Protein 9IB6 (pdb70)

Foldseek 3Di:
DKWKWKDFQQPNKDKDLAQDKDFDPGAKTFPQVCALPQVKKKKKKWWQAFKFKADQAQKWKKKFKAFPVGDTFWMDIDTDDDRGDPDGGTDIDMIIGMDGRNHNTTMIGMIMHIDPRMMMIGNGMIMMMIDMDD

Sequence (134 aa):
SIVVFASIDPRSSNNPLQTSSSQNYVDIPGLKLDVSSKYSNSPCCLTALITLNIIPTPYASGNNFPGGNFAIVTDQQGEQLAYGGFTYSSSKKIPENSGRMPFTLVARYSLASNVSTIKAQWSNIRGSTVHIDSYYASISAVIQCC

Solvent-accessible surface area: 6703 Å² total; per-residue (Å²): 72,135,26,108,20,53,24,84,20,173,117,114,73,34,119,12,69,26,163,99,65,51,50,0,75,42,0,82,2,102,0,56,109,49,22,89,29,105,84,35,53,0,93,0,43,0,41,1,39,49,0,50,0,42,34,95,58,85,1,0,0,41,0,0,0,13,4,92,76,77,32,96,42,16,151,19,42,16,63,23,119,60,103,109,25,187,113,28,23,106,57,108,20,78,22,85,6,155,35,48,0,51,41,112,2,54,23,0,26,0,29,5,4,17,24,124,66,0,26,0,27,3,33,20,101,0,10,0,28,2,68,7,108,127

Radius of gyration: 15.47 Å; Cα contacts (8 Å, |Δi|>4): 395; chains: 1; bounding box: 24×27×48 Å

Structure (mmCIF, N/CA/C/O backbone):
data_9IB6
#
_entry.id   9IB6
#
_cell.length_a   83.501
_cell.length_b   83.501
_cell.length_c   105.577
_cell.angle_alpha   90.000
_cell.angle_beta   90.000
_cell.angle_gamma   120.000
#
_symmetry.space_group_name_H-M   'H 3 2'
#
loop_
_entity.id
_entity.type
_entity.pdbx_description
1 polymer 'Photorhabdus luminescens subsp. laumondii TTO1 complete genome segment 15/17'
2 non-polymer 'SODIUM ION'
3 water water
#
loop_
_atom_site.group_PDB
_atom_site.id
_atom_site.type_symbol
_atom_site.label_atom_id
_atom_site.label_alt_id
_atom_site.label_comp_id
_atom_site.label_asym_id
_atom_site.label_entity_id
_atom_site.label_seq_id
_atom_site.pdbx_PDB_ins_code
_atom_site.Cartn_x
_atom_site.Cartn_y
_atom_site.Cartn_z
_atom_site.occupancy
_atom_site.B_iso_or_equiv
_atom_site.auth_seq_id
_atom_site.auth_comp_id
_atom_site.auth_asym_id
_atom_site.auth_atom_id
_atom_site.pdbx_PDB_model_num
ATOM 1 N N . SER A 1 2 ? -2.781 -4.293 -6.071 1.000 15.309 2 SER A N 1
ATOM 2 C CA . SER A 1 2 ? -2.531 -5.716 -6.432 1.000 15.249 2 SER A CA 1
ATOM 3 C C . SER A 1 2 ? -2.681 -5.823 -7.944 1.000 14.030 2 SER A C 1
ATOM 4 O O . SER A 1 2 ? -3.181 -4.899 -8.566 1.000 14.280 2 SER A O 1
ATOM 7 N N . ILE A 1 3 ? -2.246 -6.954 -8.468 1.000 14.327 3 ILE A N 1
ATOM 8 C CA . ILE A 1 3 ? -2.293 -7.245 -9.902 1.000 14.982 3 ILE A CA 1
ATOM 9 C C . ILE A 1 3 ? -3.164 -8.469 -10.148 1.000 15.928 3 ILE A C 1
ATOM 10 O O . ILE A 1 3 ? -3.067 -9.473 -9.437 1.000 18.925 3 ILE A O 1
ATOM 15 N N . VAL A 1 4 ? -4.019 -8.364 -11.162 1.000 14.360 4 VAL A N 1
ATOM 16 C CA A VAL A 1 4 ? -4.773 -9.479 -11.705 0.500 14.693 4 VAL A CA 1
ATOM 17 C CA B VAL A 1 4 ? -4.726 -9.509 -11.700 0.500 14.846 4 VAL A CA 1
ATOM 18 C C . VAL A 1 4 ? -4.350 -9.605 -13.174 1.000 14.757 4 VAL A C 1
ATOM 19 O O . VAL A 1 4 ? -4.136 -8.582 -13.833 1.000 15.244 4 VAL A O 1
ATOM 26 N N . PHE A 1 5 ? -4.175 -10.841 -13.651 1.000 13.647 5 PHE A N 1
ATOM 27 C CA . PHE A 1 5 ? -3.589 -11.029 -14.969 1.000 12.784 5 PHE A CA 1
ATOM 28 C C . PHE A 1 5 ? -4.069 -12.323 -15.591 1.000 12.694 5 PHE A C 1
ATOM 29 O O . PHE A 1 5 ? -4.163 -13.357 -14.939 1.000 15.116 5 PHE A O 1
ATOM 37 N N . ALA A 1 6 ? -4.273 -12.277 -16.929 1.000 12.357 6 ALA A N 1
ATOM 38 C CA . ALA A 1 6 ? -4.491 -13.487 -17.719 1.000 12.797 6 ALA A CA 1
ATOM 39 C C . ALA A 1 6 ? -3.833 -13.301 -19.079 1.000 12.674 6 ALA A C 1
ATOM 40 O O . ALA A 1 6 ? -3.882 -12.209 -19.647 1.000 13.976 6 ALA A O 1
ATOM 42 N N . SER A 1 7 ? -3.253 -14.375 -19.574 1.000 12.838 7 SER A N 1
ATOM 43 C CA . SER A 1 7 ? -2.708 -14.333 -20.931 1.000 13.082 7 SER A CA 1
ATOM 44 C C . SER A 1 7 ? -3.085 -15.584 -21.682 1.000 13.189 7 SER A C 1
ATOM 45 O O . SER A 1 7 ? -3.441 -16.620 -21.117 1.000 14.713 7 SER A O 1
ATOM 48 N N . ILE A 1 8 ? -2.952 -15.475 -23.018 1.000 13.009 8 ILE A N 1
ATOM 49 C CA . ILE A 1 8 ? -3.073 -16.588 -23.934 1.000 14.362 8 ILE A CA 1
ATOM 50 C C . ILE A 1 8 ? -1.871 -16.594 -24.878 1.000 14.026 8 ILE A C 1
ATOM 51 O O . ILE A 1 8 ? -1.195 -15.598 -25.067 1.000 13.302 8 ILE A O 1
ATOM 56 N N . ASP A 1 9 ? -1.659 -17.742 -25.519 1.000 14.291 9 ASP A N 1
ATOM 57 C CA . ASP A 1 9 ? -0.587 -17.871 -26.498 1.000 14.561 9 ASP A CA 1
ATOM 58 C C . ASP A 1 9 ? -0.965 -18.957 -27.494 1.000 14.938 9 ASP A C 1
ATOM 59 O O . ASP A 1 9 ? -0.389 -20.047 -27.482 1.000 17.188 9 ASP A O 1
ATOM 64 N N . PRO A 1 10 ? -1.994 -18.708 -28.327 1.000 15.292 10 PRO A N 1
ATOM 65 C CA . PRO A 1 10 ? -2.608 -19.780 -29.108 1.000 15.264 10 PRO A CA 1
ATOM 66 C C . PRO A 1 10 ? -1.864 -20.074 -30.424 1.000 16.565 10 PRO A C 1
ATOM 67 O O . PRO A 1 10 ? -2.428 -20.062 -31.507 1.000 19.335 10 PRO A O 1
ATOM 71 N N . ARG A 1 11 ? -0.606 -20.452 -30.329 1.000 17.277 11 ARG A N 1
ATOM 72 C CA . ARG A 1 11 ? 0.205 -20.796 -31.486 1.000 18.582 11 ARG A CA 1
ATOM 73 C C . ARG A 1 11 ? -0.279 -22.062 -32.161 1.000 20.087 11 ARG A C 1
ATOM 74 O O . ARG A 1 11 ? -0.263 -22.120 -33.380 1.000 21.496 11 ARG A O 1
ATOM 82 N N . SER A 1 12 ? -0.662 -23.078 -31.397 1.000 20.713 12 SER A N 1
ATOM 83 C CA A SER A 1 12 ? -0.948 -24.375 -31.969 0.500 22.829 12 SER A CA 1
ATOM 84 C CA B SER A 1 12 ? -0.950 -24.372 -31.970 0.500 22.429 12 SER A CA 1
ATOM 85 C C . SER A 1 12 ? -2.385 -24.434 -32.473 1.000 20.746 12 SER A C 1
ATOM 86 O O 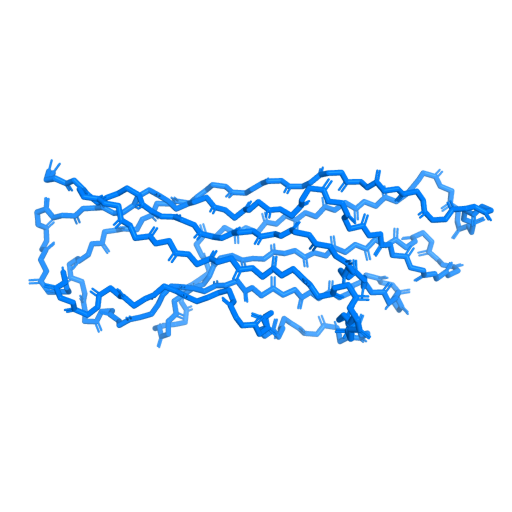. SER A 1 12 ? -2.647 -25.195 -33.388 1.000 25.759 12 SER A O 1
ATOM 91 N N . ASN A 1 13 ? -3.271 -23.594 -31.898 1.000 20.746 13 ASN A N 1
ATOM 92 C CA A ASN A 1 13 ? -4.682 -23.566 -32.246 0.500 21.001 13 ASN A CA 1
ATOM 93 C CA B ASN A 1 13 ? -4.695 -23.568 -32.187 0.500 20.485 13 ASN A CA 1
ATOM 94 C C . ASN A 1 13 ? -5.139 -22.112 -32.253 1.000 19.330 13 ASN A C 1
ATOM 95 O O . ASN A 1 13 ? -5.720 -21.588 -31.299 1.000 18.725 13 ASN A O 1
ATOM 104 N N . PRO A 1 14 ? -4.846 -21.384 -33.362 1.000 18.412 14 PRO A N 1
ATOM 105 C CA . PRO A 1 14 ? -5.157 -19.976 -33.432 1.000 16.284 14 PRO A CA 1
ATOM 106 C C . PRO A 1 14 ? -6.640 -19.657 -33.295 1.000 15.288 14 PRO A C 1
ATOM 107 O O . PRO A 1 14 ? -7.520 -20.475 -33.568 1.000 18.505 14 PRO A O 1
ATOM 111 N N . LEU A 1 15 ? -6.888 -18.419 -32.876 1.000 14.350 15 LEU A N 1
ATOM 112 C CA . LEU A 1 15 ? -8.215 -17.870 -32.719 1.000 14.079 15 LEU A CA 1
ATOM 113 C C . LEU A 1 15 ? -8.596 -16.983 -33.896 1.000 14.119 15 LEU A C 1
ATOM 114 O O . LEU A 1 15 ? -7.752 -16.291 -34.449 1.000 13.814 15 LEU A O 1
ATOM 119 N N . GLN A 1 16 ? -9.882 -16.983 -34.224 1.000 14.827 16 GLN A N 1
ATOM 120 C CA . GLN A 1 16 ? -10.378 -16.095 -35.253 1.000 14.719 16 GLN A CA 1
ATOM 121 C C . GLN A 1 16 ? -11.831 -15.780 -34.970 1.000 16.048 16 GLN A C 1
ATOM 122 O O . GLN A 1 16 ? -12.523 -16.578 -34.344 1.000 17.737 16 GLN A O 1
ATOM 128 N N . THR A 1 17 ? -12.269 -14.632 -35.503 1.000 14.458 17 THR A N 1
ATOM 129 C CA . THR A 1 17 ? -13.675 -14.276 -35.524 1.000 14.765 17 THR A CA 1
ATOM 130 C C . THR A 1 17 ? -14.005 -13.543 -36.822 1.000 13.418 17 THR A C 1
ATOM 131 O O . THR A 1 17 ? 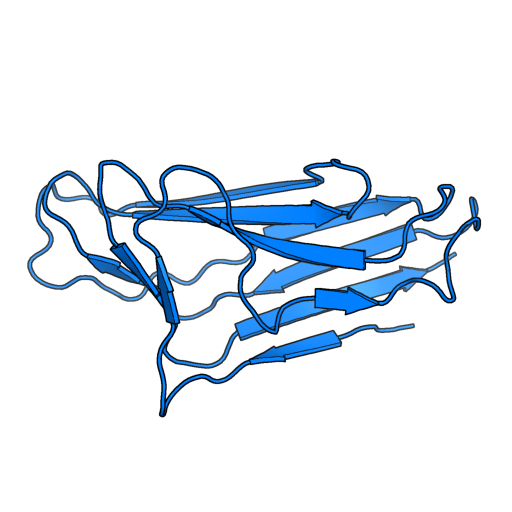-13.268 -12.679 -37.285 1.000 13.849 17 THR A O 1
ATOM 135 N N . SER A 1 18 ? -15.189 -13.865 -37.327 1.000 14.579 18 SER A N 1
ATOM 136 C CA A SER A 1 18 ? -15.858 -13.126 -38.381 0.500 15.648 18 SER A CA 1
ATOM 137 C CA B SER A 1 18 ? -15.821 -13.063 -38.361 0.500 15.440 18 SER A CA 1
ATOM 138 C C . SER A 1 18 ? -17.188 -12.581 -37.884 1.000 16.609 18 SER A C 1
ATOM 139 O O . SER A 1 18 ? -18.103 -12.321 -38.654 1.000 18.283 18 SER A O 1
ATOM 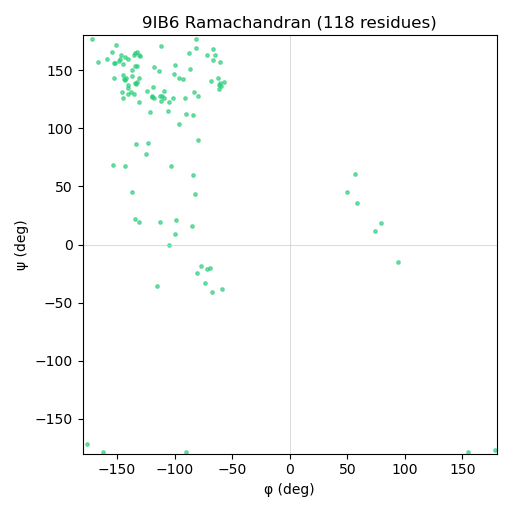144 N N . SER A 1 19 ? -17.291 -12.367 -36.563 1.000 16.298 19 SER A N 1
ATOM 145 C CA . SER A 1 19 ? -18.524 -11.916 -35.941 1.000 17.222 19 SER A CA 1
ATOM 146 C C . SER A 1 19 ? -18.664 -10.397 -36.055 1.000 15.349 19 SER A C 1
ATOM 147 O O . SER A 1 19 ? -17.780 -9.680 -35.616 1.000 15.637 19 SER A O 1
ATOM 150 N N . GLN A 1 20 ? -19.818 -9.889 -36.491 1.000 17.112 20 GLN A N 1
ATOM 151 C CA . GLN A 1 20 ? -20.072 -8.463 -36.511 1.000 17.645 20 GLN A CA 1
ATOM 152 C C . GLN A 1 20 ? -20.312 -7.913 -35.095 1.000 15.723 20 GLN A C 1
ATOM 153 O O . GLN A 1 20 ? -19.999 -6.767 -34.810 1.000 16.931 20 GLN A O 1
ATOM 159 N N . ASN A 1 21 ? -20.918 -8.728 -34.243 1.000 15.077 21 ASN A N 1
ATOM 160 C CA . ASN A 1 21 ? -21.132 -8.373 -32.835 1.000 15.178 21 ASN A CA 1
ATOM 161 C C . ASN A 1 21 ? -19.901 -8.762 -32.034 1.000 14.917 21 ASN A C 1
ATOM 162 O O . ASN A 1 21 ? -19.257 -9.771 -32.307 1.000 15.180 21 ASN A O 1
ATOM 167 N N . TYR A 1 22 ? -19.659 -8.016 -30.946 1.000 14.085 22 TYR A N 1
ATOM 168 C CA . TYR A 1 22 ? -18.582 -8.361 -30.034 1.000 14.242 22 TYR A CA 1
ATOM 169 C C . TYR A 1 22 ? -18.817 -9.740 -29.415 1.000 14.532 22 TYR A C 1
ATOM 170 O O . TYR A 1 22 ? -19.916 -10.032 -28.935 1.000 15.232 22 TYR A O 1
ATOM 179 N N . VAL A 1 23 ? -17.762 -10.571 -29.394 1.000 13.865 23 VAL A N 1
ATOM 180 C CA . VAL A 1 23 ? -17.773 -11.856 -28.720 1.000 14.808 23 VAL A CA 1
ATOM 181 C C . VAL A 1 23 ? -16.508 -11.946 -27.899 1.000 13.551 23 VAL A C 1
ATOM 182 O O . VAL A 1 23 ? -15.502 -11.284 -28.138 1.000 12.619 23 VAL A O 1
ATOM 186 N N . ASP A 1 24 ? -16.568 -12.751 -26.822 1.000 14.603 24 ASP A N 1
ATOM 187 C CA . ASP A 1 24 ? -15.443 -12.944 -25.926 1.000 14.422 24 ASP A CA 1
ATOM 188 C C . ASP A 1 24 ? -14.233 -13.527 -26.652 1.000 13.995 24 ASP A C 1
ATOM 189 O O . ASP A 1 24 ? -14.352 -14.442 -27.472 1.000 16.420 24 ASP A O 1
ATOM 194 N N . ILE A 1 25 ? -13.057 -13.011 -26.306 1.000 13.941 25 ILE A N 1
ATOM 195 C CA . ILE A 1 25 ? -11.792 -13.651 -26.650 1.000 14.195 25 ILE A CA 1
ATOM 196 C C . ILE A 1 25 ? -11.514 -14.695 -25.585 1.000 14.183 25 ILE A C 1
ATOM 197 O O . ILE A 1 25 ? -11.270 -14.350 -24.409 1.000 14.779 25 ILE A O 1
ATOM 202 N N . PRO A 1 26 ? -11.560 -16.011 -25.904 1.000 16.905 26 PRO A N 1
ATOM 203 C CA . PRO A 1 26 ? -11.408 -16.990 -24.825 1.000 18.133 26 PRO A CA 1
ATOM 204 C C . PRO A 1 26 ? -10.055 -16.863 -24.144 1.000 16.067 26 PRO A C 1
ATOM 205 O O . PRO A 1 26 ? -9.014 -16.656 -24.785 1.000 17.097 26 PRO A O 1
ATOM 209 N N . GLY A 1 27 ? -10.087 -16.940 -22.798 1.000 15.867 27 GLY A N 1
ATOM 210 C CA . GLY A 1 27 ? -8.881 -16.927 -21.997 1.000 15.290 27 GLY A CA 1
ATOM 211 C C . GLY A 1 27 ? -8.503 -15.536 -21.497 1.000 14.803 27 GLY A C 1
ATOM 212 O O . GLY A 1 27 ? -7.667 -15.421 -20.612 1.000 18.385 27 GLY A O 1
ATOM 213 N N . LEU A 1 28 ? -9.103 -14.475 -22.077 1.000 13.899 28 LEU A N 1
ATOM 214 C CA . LEU A 1 28 ? -8.757 -13.122 -21.688 1.000 14.019 28 LEU A CA 1
ATOM 215 C C . LEU A 1 28 ? -9.827 -12.536 -20.776 1.000 14.222 28 LEU A C 1
ATOM 216 O O . LEU A 1 28 ? -10.534 -11.586 -21.081 1.000 14.795 28 LEU A O 1
ATOM 221 N N . LYS A 1 29 ? -9.898 -13.138 -19.580 1.000 14.127 29 LYS A N 1
ATOM 222 C CA . LYS A 1 29 ? -10.879 -12.790 -18.558 1.000 15.998 29 LYS A CA 1
ATOM 223 C C . LYS A 1 29 ? -10.167 -12.667 -17.210 1.000 14.637 29 LYS A C 1
ATOM 224 O O . LYS A 1 29 ? -9.297 -13.485 -16.885 1.000 17.637 29 LYS A O 1
ATOM 230 N N . LEU A 1 30 ? -10.553 -11.636 -16.452 1.000 14.498 30 LEU A N 1
ATOM 231 C CA . LEU A 1 30 ? -10.073 -11.355 -15.112 1.000 14.594 30 LEU A CA 1
ATOM 232 C C . LEU A 1 30 ? -11.196 -11.595 -14.105 1.000 14.820 30 LEU A C 1
ATOM 233 O O . LEU A 1 30 ? -12.264 -11.002 -14.202 1.000 15.984 30 LEU A O 1
ATOM 238 N N . ASP A 1 31 ? -10.897 -12.394 -13.086 1.000 16.201 31 ASP A N 1
ATOM 239 C CA . ASP A 1 31 ? -11.811 -12.574 -11.963 1.000 16.422 31 ASP A CA 1
ATOM 240 C C . ASP A 1 31 ? -11.504 -11.534 -10.877 1.000 16.605 31 ASP A C 1
ATOM 241 O O . ASP A 1 31 ? -10.432 -11.567 -10.282 1.000 18.530 31 ASP A O 1
ATOM 246 N N . VAL A 1 32 ? -12.438 -10.623 -10.688 1.000 16.435 32 VAL A N 1
ATOM 247 C CA . VAL A 1 32 ? -12.277 -9.566 -9.704 1.000 17.076 32 VAL A CA 1
ATOM 248 C C . VAL A 1 32 ? -13.273 -9.723 -8.544 1.000 16.929 32 VAL A C 1
ATOM 249 O O . VAL A 1 32 ? -13.443 -8.788 -7.809 1.000 17.420 32 VAL A O 1
ATOM 253 N N . SER A 1 33 ? -13.835 -10.909 -8.362 1.000 17.971 33 SER A N 1
ATOM 254 C CA A SER A 1 33 ? -14.829 -11.142 -7.316 0.700 17.715 33 SER A CA 1
ATOM 255 C CA B SER A 1 33 ? -14.846 -11.121 -7.326 0.300 17.725 33 SER A CA 1
ATOM 256 C C . SER A 1 33 ? -14.341 -10.760 -5.926 1.000 19.028 33 SER A C 1
ATOM 257 O O . SER A 1 33 ? -15.122 -10.283 -5.090 1.000 22.433 33 SER A O 1
ATOM 262 N N . LYS A 1 34 ? -13.056 -10.950 -5.681 1.000 18.756 34 LYS A N 1
ATOM 263 C CA . LYS A 1 34 ? -12.566 -10.731 -4.325 1.000 21.585 34 LYS A CA 1
ATOM 264 C C . LYS A 1 34 ? -12.603 -9.248 -3.968 1.000 18.708 34 LYS A C 1
ATOM 265 O O . LYS A 1 34 ? -12.595 -8.899 -2.796 1.000 20.168 34 LYS A O 1
ATOM 268 N N . TYR A 1 35 ? -12.650 -8.383 -4.978 1.000 17.872 35 TYR A N 1
ATOM 269 C CA . TYR A 1 35 ? -12.595 -6.952 -4.811 1.000 18.978 35 TYR A CA 1
ATOM 270 C C . TYR A 1 35 ? -13.938 -6.263 -5.007 1.000 19.031 35 TYR A C 1
ATOM 271 O O . TYR A 1 35 ? -14.024 -5.036 -4.927 1.000 22.274 35 TYR A O 1
ATOM 280 N N . SER A 1 36 ? -14.985 -7.020 -5.308 1.000 18.480 36 SER A N 1
ATOM 281 C CA . SER A 1 36 ? -16.257 -6.402 -5.644 1.000 19.073 36 SER A CA 1
ATOM 282 C C . SER A 1 36 ? -16.932 -5.785 -4.427 1.000 17.802 36 SER A C 1
ATOM 283 O O . SER A 1 36 ? -16.550 -5.995 -3.269 1.000 18.809 36 SER A O 1
ATOM 286 N N . ASN A 1 37 ? -17.915 -4.911 -4.699 1.000 17.645 37 ASN A N 1
ATOM 287 C CA . ASN A 1 37 ? -18.685 -4.215 -3.670 1.000 16.882 37 ASN A CA 1
ATOM 288 C C . ASN A 1 37 ? -17.776 -3.384 -2.760 1.000 16.661 37 ASN A C 1
ATOM 289 O O . ASN A 1 37 ? -17.993 -3.271 -1.541 1.000 18.679 37 ASN A O 1
ATOM 294 N N . SER A 1 38 ? -16.733 -2.810 -3.360 1.000 16.330 38 SER A N 1
ATOM 295 C CA . SER A 1 38 ? -15.667 -2.077 -2.702 1.000 16.44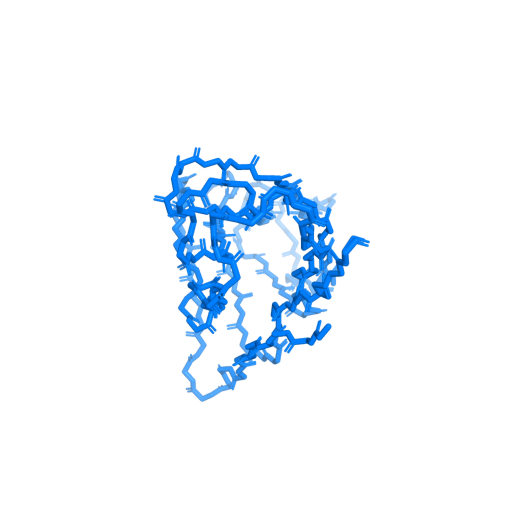9 38 SER A CA 1
ATOM 296 C C . SER A 1 38 ? -15.542 -0.691 -3.310 1.000 17.184 38 SER A C 1
ATOM 297 O O . SER A 1 38 ? -14.661 -0.494 -4.169 1.000 17.870 38 SER A O 1
ATOM 300 N N . PRO A 1 39 ? -16.428 0.278 -2.970 1.000 17.279 39 PRO A N 1
ATOM 301 C CA . PRO A 1 39 ? -16.382 1.613 -3.545 1.000 18.111 39 PRO A CA 1
ATOM 302 C C . PRO A 1 39 ? -15.068 2.371 -3.446 1.000 20.398 39 PRO A C 1
ATOM 303 O O . PRO A 1 39 ? -14.856 3.265 -4.251 1.000 22.832 39 PRO A O 1
ATOM 307 N N A CYS A 1 40 ? -14.186 2.039 -2.485 0.700 18.866 40 CYS A N 1
ATOM 308 N N B CYS A 1 40 ? -14.191 1.954 -2.533 0.300 20.068 40 CYS A N 1
ATOM 309 C CA A CYS A 1 40 ? -12.900 2.724 -2.375 0.700 20.521 40 CYS A CA 1
ATOM 310 C CA B CYS A 1 40 ? -12.926 2.633 -2.341 0.300 20.051 40 CYS A CA 1
ATOM 311 C C A CYS A 1 40 ? -11.850 2.122 -3.315 0.700 17.529 40 CYS A C 1
ATOM 312 C C B CYS A 1 40 ? -11.845 2.090 -3.277 0.300 17.906 40 CYS A C 1
ATOM 313 O O A CYS A 1 40 ? -10.744 2.654 -3.389 0.700 20.727 40 CYS A O 1
ATOM 314 O O B CYS A 1 40 ? -10.729 2.607 -3.289 0.300 19.877 40 CYS A O 1
ATOM 319 N N . LEU A 1 41 ? -12.173 1.065 -4.069 1.000 15.806 41 LEU A N 1
ATOM 320 C CA . LEU A 1 41 ? -11.195 0.433 -4.964 1.000 14.681 41 LEU A CA 1
ATOM 321 C C . LEU A 1 41 ? -11.530 0.727 -6.431 1.000 14.128 41 LEU A C 1
ATOM 322 O O . LEU A 1 41 ? -12.681 0.792 -6.824 1.000 14.461 41 LEU A O 1
ATOM 327 N N . THR A 1 42 ? -10.470 0.805 -7.225 1.000 14.593 42 THR A N 1
ATOM 328 C CA . THR A 1 42 ? -10.560 1.033 -8.663 1.000 14.175 42 THR A CA 1
ATOM 329 C C . THR A 1 42 ? -9.570 0.090 -9.342 1.000 14.355 42 THR A C 1
ATOM 330 O O . THR A 1 42 ? -8.472 -0.135 -8.855 1.000 15.099 42 THR A O 1
ATOM 334 N N . ALA A 1 43 ? -9.972 -0.393 -10.527 1.000 13.650 43 ALA A N 1
ATOM 335 C CA . ALA A 1 43 ? -9.109 -1.168 -11.398 1.000 14.584 43 ALA A CA 1
ATOM 336 C C . ALA A 1 43 ? -8.717 -0.364 -12.643 1.000 13.335 43 ALA A C 1
ATOM 337 O O . ALA A 1 43 ? -9.560 0.292 -13.257 1.000 16.077 43 ALA A O 1
ATOM 339 N N . LEU A 1 44 ? -7.418 -0.382 -12.944 1.000 12.548 44 LEU A N 1
ATOM 340 C CA . LEU A 1 44 ? -6.911 0.168 -14.199 1.000 11.924 44 LEU A CA 1
ATOM 341 C C . LEU A 1 44 ? -6.541 -1.029 -15.087 1.000 11.658 44 LEU A C 1
ATOM 342 O O . LEU A 1 44 ? -5.677 -1.821 -14.705 1.000 12.715 44 LEU A O 1
ATOM 347 N N . ILE A 1 45 ? -7.263 -1.185 -16.209 1.000 11.353 45 ILE A N 1
ATOM 348 C CA . ILE A 1 45 ? -7.252 -2.414 -16.979 1.000 11.514 45 ILE A CA 1
ATOM 349 C C . ILE A 1 45 ? -6.596 -2.192 -18.356 1.000 11.706 45 ILE A C 1
ATOM 350 O O . ILE A 1 45 ? -6.940 -1.229 -19.005 1.000 12.593 45 ILE A O 1
ATOM 355 N N . THR A 1 46 ? -5.623 -3.027 -18.685 1.000 11.337 46 THR A N 1
ATOM 356 C CA . THR A 1 46 ? -4.968 -2.950 -19.986 1.000 11.069 46 THR A CA 1
ATOM 357 C C . THR A 1 46 ? -5.170 -4.251 -20.729 1.000 11.060 46 THR A C 1
ATOM 358 O O . THR A 1 46 ? -4.892 -5.343 -20.261 1.000 11.731 46 THR A O 1
ATOM 362 N N . LEU A 1 47 ? -5.688 -4.120 -21.982 1.000 10.274 47 LEU A N 1
ATOM 363 C CA . LEU A 1 47 ? -5.798 -5.227 -22.902 1.000 9.894 47 LEU A CA 1
ATOM 364 C C . LEU A 1 47 ? -4.689 -5.041 -23.939 1.000 9.751 47 LEU A C 1
ATOM 365 O O . LEU A 1 47 ? -4.603 -3.980 -24.572 1.000 11.482 47 LEU A O 1
ATOM 370 N N . ASN A 1 48 ? -3.818 -6.048 -24.076 1.000 9.602 48 ASN A N 1
ATOM 371 C CA . ASN A 1 48 ? -2.665 -5.974 -24.955 1.000 9.829 48 ASN A CA 1
ATOM 372 C C . ASN A 1 48 ? -2.767 -7.111 -25.958 1.000 10.062 48 ASN A C 1
ATOM 373 O O . ASN A 1 48 ? -2.664 -8.273 -25.616 1.000 10.722 48 ASN A O 1
ATOM 378 N N . ILE A 1 49 ? -2.961 -6.741 -27.255 1.000 10.696 49 ILE A N 1
ATOM 379 C CA A ILE A 1 49 ? -3.026 -7.683 -28.370 0.600 10.723 49 ILE A CA 1
ATOM 380 C CA B ILE A 1 49 ? -2.992 -7.701 -28.345 0.400 10.809 49 ILE A CA 1
ATOM 381 C C . ILE A 1 49 ? -1.901 -7.254 -29.294 1.000 9.983 49 ILE A C 1
ATOM 382 O O . ILE A 1 49 ? -2.129 -6.485 -30.230 1.000 9.954 49 ILE A O 1
ATOM 391 N N . PRO A 1 50 ? -0.674 -7.705 -29.058 1.000 10.212 50 PRO A N 1
ATOM 392 C CA . PRO A 1 50 ? 0.457 -7.085 -29.747 1.000 10.421 50 PRO A CA 1
ATOM 393 C C . PRO A 1 50 ? 0.634 -7.500 -31.206 1.000 9.867 50 PRO A C 1
ATOM 394 O O . PRO A 1 50 ? 1.388 -6.817 -31.897 1.000 11.310 50 PRO A O 1
ATOM 398 N N . THR A 1 51 ? 0.044 -8.625 -31.638 1.000 9.841 51 THR A N 1
ATOM 399 C CA . THR A 1 51 ? 0.340 -9.141 -32.969 1.000 10.345 51 THR A CA 1
ATOM 400 C C . THR A 1 51 ? -0.911 -9.638 -33.726 1.000 10.300 51 THR A C 1
ATOM 401 O O . THR A 1 51 ? -0.882 -10.726 -34.331 1.000 10.973 51 THR A O 1
ATOM 405 N N . PRO A 1 52 ? -2.030 -8.905 -33.728 1.000 9.996 52 PRO A N 1
ATOM 406 C CA . PRO A 1 52 ? -3.209 -9.373 -34.456 1.000 10.467 52 PRO A CA 1
ATOM 407 C C . PRO A 1 52 ? -3.073 -9.027 -35.945 1.000 10.569 52 PRO A C 1
ATOM 408 O O . PRO A 1 52 ? -2.274 -8.185 -36.335 1.000 10.821 52 PRO A O 1
ATOM 412 N N . TYR A 1 53 ? -3.974 -9.591 -36.738 1.000 10.368 53 TYR A N 1
ATOM 413 C CA . TYR A 1 53 ? -4.166 -9.165 -38.117 1.000 10.363 53 TYR A CA 1
ATOM 414 C C . TYR A 1 53 ? -5.607 -9.422 -38.488 1.000 10.336 53 TYR A C 1
ATOM 415 O O . TYR A 1 53 ? -6.339 -10.156 -37.814 1.000 10.700 53 TYR A O 1
ATOM 424 N N . ALA A 1 54 ? -6.013 -8.923 -39.675 1.000 10.983 54 ALA A N 1
ATOM 425 C CA . ALA A 1 54 ? -7.332 -9.218 -40.168 1.000 10.789 54 ALA A CA 1
ATOM 426 C C . ALA A 1 54 ? -7.271 -9.460 -41.672 1.000 11.894 54 ALA A C 1
ATOM 427 O O . ALA A 1 54 ? -6.630 -8.705 -42.373 1.000 13.521 54 ALA A O 1
ATOM 429 N N . SER A 1 55 ? -7.972 -10.462 -42.111 1.000 12.460 55 SER A N 1
ATOM 430 C CA . SER A 1 55 ? -8.099 -10.781 -43.529 1.000 12.981 55 SER A CA 1
ATOM 431 C C . SER A 1 55 ? -9.420 -10.238 -44.042 1.000 12.158 55 SER A C 1
ATOM 432 O O . SER A 1 55 ? -10.391 -10.118 -43.325 1.000 13.052 55 SER A O 1
ATOM 435 N N . GLY A 1 56 ? -9.450 -9.972 -45.342 1.000 13.461 56 GLY A N 1
ATOM 436 C CA . GLY A 1 56 ? -10.700 -9.551 -45.962 1.000 14.883 56 GLY A CA 1
ATOM 437 C C . GLY A 1 56 ? -10.444 -8.724 -47.216 1.000 14.681 56 GLY A C 1
ATOM 438 O O . GLY A 1 56 ? -9.314 -8.414 -47.562 1.000 16.305 56 GLY A O 1
ATOM 439 N N . ASN A 1 57 ? -11.516 -8.262 -47.829 1.000 14.882 57 ASN A N 1
ATOM 440 C CA . ASN A 1 57 ? -11.407 -7.613 -49.135 1.000 15.064 57 ASN A CA 1
ATOM 441 C C . ASN A 1 57 ? -12.148 -6.281 -49.179 1.000 13.495 57 ASN A C 1
ATOM 442 O O . ASN A 1 57 ? -12.362 -5.730 -50.266 1.000 13.957 57 ASN A O 1
ATOM 447 N N . ASN A 1 58 ? -12.440 -5.690 -48.024 1.000 13.743 58 ASN A N 1
ATOM 448 C CA . ASN A 1 58 ? -13.076 -4.388 -48.042 1.000 14.762 58 ASN A CA 1
ATOM 449 C C . ASN A 1 58 ? -12.535 -3.519 -46.898 1.000 13.311 58 ASN A C 1
ATOM 450 O O . ASN A 1 58 ? -13.255 -3.184 -45.946 1.000 13.730 58 ASN A O 1
ATOM 455 N N . PHE A 1 59 ? -11.246 -3.161 -47.018 1.000 12.348 59 PHE A N 1
ATOM 456 C CA . PHE A 1 59 ? -10.585 -2.360 -45.984 1.000 11.226 59 PHE A CA 1
ATOM 457 C C . PHE A 1 59 ? -10.687 -3.049 -44.613 1.000 11.592 59 PHE A C 1
ATOM 458 O O . PHE A 1 59 ? -11.339 -2.561 -43.691 1.000 12.169 59 PHE A O 1
ATOM 466 N N . PRO A 1 60 ? -10.130 -4.250 -44.512 1.000 11.017 60 PRO A N 1
ATOM 467 C CA . PRO A 1 60 ? -10.321 -5.059 -43.316 1.000 11.102 60 PRO A CA 1
ATOM 468 C C . PRO A 1 60 ? -9.694 -4.423 -42.070 1.000 11.058 60 PRO A C 1
ATOM 469 O O . PRO A 1 60 ? -8.844 -3.547 -42.118 1.000 11.210 60 PRO A O 1
ATOM 473 N N . GLY A 1 61 ? -10.142 -4.926 -40.917 1.000 10.951 61 GLY A N 1
ATOM 474 C CA . GLY A 1 61 ? -9.601 -4.526 -39.625 1.000 10.632 61 GLY A CA 1
ATOM 475 C C . GLY A 1 61 ? -10.276 -5.360 -38.558 1.000 10.495 61 GLY A C 1
ATOM 476 O O . GLY A 1 61 ? -10.993 -6.316 -38.809 1.000 11.495 61 GLY A O 1
ATOM 477 N N . GLY A 1 62 ? -9.997 -4.966 -37.303 1.000 11.030 62 GLY A N 1
ATOM 478 C CA . GLY A 1 62 ? -10.572 -5.622 -36.136 1.000 11.472 62 GLY A CA 1
ATOM 479 C C . GLY A 1 62 ? -10.841 -4.603 -35.044 1.000 11.173 62 GLY A C 1
ATOM 480 O O . GLY A 1 62 ? -10.076 -3.650 -34.910 1.000 11.397 62 GLY A O 1
ATOM 481 N N . ASN A 1 63 ? -11.935 -4.860 -34.300 1.000 11.688 63 ASN A N 1
ATOM 482 C CA . ASN A 1 63 ? -12.263 -4.063 -33.129 1.000 11.814 63 ASN A CA 1
ATOM 483 C C . ASN A 1 63 ? -12.145 -4.909 -31.876 1.000 11.771 63 ASN A C 1
ATOM 484 O O . ASN A 1 63 ? -12.381 -6.092 -31.871 1.000 12.061 63 ASN A O 1
ATOM 489 N N . PHE A 1 64 ? -11.783 -4.213 -30.795 1.000 11.748 64 PHE A N 1
ATOM 490 C CA . PHE A 1 64 ? -11.638 -4.824 -29.473 1.000 11.706 64 PHE A CA 1
ATOM 491 C C . PHE A 1 64 ? -12.313 -3.961 -28.419 1.000 11.894 64 PHE A C 1
ATOM 492 O O . PHE A 1 64 ? -12.369 -2.744 -28.533 1.000 12.393 64 PHE A O 1
ATOM 500 N N . ALA A 1 65 ? -12.740 -4.626 -27.314 1.000 11.775 65 ALA A N 1
ATOM 501 C CA . ALA A 1 65 ? -13.386 -3.935 -26.216 1.000 11.814 65 ALA A CA 1
ATOM 502 C C . ALA A 1 65 ? -12.986 -4.608 -24.900 1.000 11.789 65 ALA A C 1
ATOM 503 O O . ALA A 1 65 ? -12.671 -5.794 -24.853 1.000 12.666 65 ALA A O 1
ATOM 505 N N . ILE A 1 66 ? -13.062 -3.801 -23.832 1.000 12.233 66 ILE A N 1
ATOM 506 C CA . ILE A 1 66 ? -13.005 -4.259 -22.449 1.000 12.905 66 ILE A CA 1
ATOM 507 C C . ILE A 1 66 ? -14.404 -4.088 -21.883 1.000 12.443 66 ILE A C 1
ATOM 508 O O . ILE A 1 66 ? -14.933 -2.976 -21.933 1.000 13.758 66 ILE A O 1
ATOM 513 N N . VAL A 1 67 ? -14.966 -5.178 -21.328 1.000 13.109 67 VAL A N 1
ATOM 514 C CA . VAL A 1 67 ? -16.336 -5.157 -20.813 1.000 13.558 67 VAL A CA 1
ATOM 515 C C . VAL A 1 67 ? -16.362 -5.836 -19.438 1.000 14.085 67 VAL A C 1
ATOM 516 O O . VAL A 1 67 ? -15.449 -6.581 -19.078 1.000 14.962 67 VAL A O 1
ATOM 520 N N . THR A 1 68 ? -17.471 -5.613 -18.726 1.000 15.547 68 THR A N 1
ATOM 521 C CA . THR A 1 68 ? -17.778 -6.393 -17.526 1.000 16.904 68 THR A CA 1
ATOM 522 C C . THR A 1 68 ? -18.996 -7.260 -17.802 1.000 18.390 68 THR A C 1
ATOM 523 O O . THR A 1 68 ? -19.771 -7.008 -18.691 1.000 20.371 68 THR A O 1
ATOM 527 N N . ASP A 1 69 ? -19.246 -8.151 -16.839 1.000 20.255 69 ASP A N 1
ATOM 528 C CA . ASP A 1 69 ? -20.419 -9.020 -16.896 1.000 22.617 69 ASP A CA 1
ATOM 529 C C . ASP A 1 69 ? -21.644 -8.298 -16.309 1.000 26.779 69 ASP A C 1
ATOM 530 O O . ASP A 1 69 ? -22.650 -8.924 -16.010 1.000 29.031 69 ASP A O 1
ATOM 535 N N . GLN A 1 70 ? -21.555 -6.967 -16.172 1.000 27.920 70 GLN A N 1
ATOM 536 C CA A GLN A 1 70 ? -22.715 -6.136 -15.894 0.600 30.297 70 GLN A CA 1
ATOM 537 C CA B GLN A 1 70 ? -22.693 -6.116 -15.879 0.400 29.200 70 GLN A CA 1
ATOM 538 C C . GLN A 1 70 ? -23.143 -5.299 -17.092 1.000 29.925 70 GLN A C 1
ATOM 539 O O . GLN A 1 70 ? -23.922 -4.377 -16.923 1.000 33.592 70 GLN A O 1
ATOM 550 N N . GLY A 1 71 ? -22.610 -5.604 -18.276 1.000 30.135 71 GLY A N 1
ATOM 551 C CA . GLY A 1 71 ? -22.994 -4.957 -19.530 1.000 29.813 71 GLY A CA 1
ATOM 552 C C . GLY A 1 71 ? -22.357 -3.589 -19.753 1.000 24.821 71 GLY A C 1
ATOM 553 O O . GLY A 1 71 ? -22.883 -2.787 -20.510 1.000 30.159 71 GLY A O 1
ATOM 554 N N . GLU A 1 72 ? -21.283 -3.294 -19.040 1.000 24.151 72 GLU A N 1
ATOM 555 C CA . GLU A 1 72 ? -20.597 -2.023 -19.181 1.000 22.277 72 GLU A CA 1
ATOM 556 C C . GLU A 1 72 ? -19.512 -2.205 -20.242 1.000 19.088 72 GLU A C 1
ATOM 557 O O . GLU A 1 72 ? -18.706 -3.109 -20.138 1.000 20.349 72 GLU A O 1
ATOM 559 N N . GLN A 1 73 ? -19.498 -1.364 -21.279 1.000 19.403 73 GLN A N 1
ATOM 560 C CA . GLN A 1 73 ? -18.387 -1.346 -22.235 1.000 17.950 73 GLN A CA 1
ATOM 561 C C . GLN A 1 73 ? -17.462 -0.248 -21.769 1.000 16.817 73 GLN A C 1
ATOM 562 O O . GLN A 1 73 ? -17.810 0.917 -21.861 1.000 23.490 73 GLN A O 1
ATOM 568 N N . LEU A 1 74 ? -16.348 -0.648 -21.151 1.000 14.511 74 LEU A N 1
ATOM 569 C CA . LEU A 1 74 ? -15.476 0.318 -20.496 1.000 14.126 74 LEU A CA 1
ATOM 570 C C . LEU A 1 74 ? -14.553 1.033 -21.472 1.000 14.180 74 LEU A C 1
ATOM 571 O O . LEU A 1 74 ? -14.068 2.132 -21.182 1.000 15.592 74 LEU A O 1
ATOM 576 N N . ALA A 1 75 ? -14.258 0.404 -22.627 1.000 12.762 75 ALA A N 1
ATOM 577 C CA . ALA A 1 75 ? -13.335 0.955 -23.602 1.000 11.973 75 ALA A CA 1
ATOM 578 C C . ALA A 1 75 ? -13.509 0.154 -24.888 1.000 11.027 75 ALA A C 1
ATOM 579 O O . ALA A 1 75 ? -13.857 -1.010 -24.839 1.000 11.719 75 ALA A O 1
ATOM 581 N N . TYR A 1 76 ? -13.135 0.756 -26.038 1.000 11.761 76 TYR A N 1
ATOM 582 C CA . TYR A 1 76 ? -13.169 0.039 -27.318 1.000 11.033 76 TYR A CA 1
ATOM 583 C C . TYR A 1 76 ? -12.216 0.773 -28.254 1.000 11.033 76 TYR A C 1
ATOM 584 O O . TYR A 1 76 ? -11.944 1.943 -28.106 1.000 11.226 76 TYR A O 1
ATOM 593 N N . GLY A 1 77 ? -11.797 0.039 -29.277 1.000 11.106 77 GLY A N 1
ATOM 594 C CA . GLY A 1 77 ? -11.014 0.634 -30.333 1.000 11.177 77 GLY A CA 1
ATOM 595 C C . GLY A 1 77 ? -10.649 -0.438 -31.334 1.000 10.701 77 GLY A C 1
ATOM 596 O O . GLY A 1 77 ? -11.050 -1.589 -31.205 1.000 12.132 77 GLY A O 1
ATOM 597 N N . GLY A 1 78 ? -9.852 -0.057 -32.345 1.000 10.488 78 GLY A N 1
ATOM 598 C CA . GLY A 1 78 ? -9.477 -1.066 -33.323 1.000 10.840 78 GLY A CA 1
ATOM 599 C C . GLY A 1 78 ? -8.413 -0.573 -34.295 1.000 9.925 78 GLY A C 1
ATOM 600 O O . GLY A 1 78 ? -7.997 0.552 -34.272 1.000 10.962 78 GLY A O 1
ATOM 601 N N . PHE A 1 79 ? -8.014 -1.507 -35.163 1.000 9.937 79 PHE A N 1
ATOM 602 C CA . PHE A 1 79 ? -7.114 -1.186 -36.268 1.000 9.589 79 PHE A CA 1
ATOM 603 C C . PHE A 1 79 ? -7.802 -1.451 -37.609 1.000 9.791 79 PHE A C 1
ATOM 604 O O . PHE A 1 79 ? -8.678 -2.286 -37.707 1.000 10.872 79 PHE A O 1
ATOM 612 N N . THR A 1 80 ? -7.366 -0.713 -38.637 1.000 10.171 80 THR A N 1
ATOM 613 C CA . THR A 1 80 ? -7.760 -1.021 -40.011 1.000 10.001 80 THR A CA 1
ATOM 614 C C . THR A 1 80 ? -6.554 -0.802 -40.900 1.000 10.063 80 THR A C 1
ATOM 615 O O . THR A 1 80 ? -5.661 -0.028 -40.610 1.000 10.837 80 THR A O 1
ATOM 619 N N . TYR A 1 81 ? -6.607 -1.438 -42.094 1.000 10.012 81 TYR A N 1
ATOM 620 C CA . TYR A 1 81 ? -5.585 -1.264 -43.101 1.000 10.032 81 TYR A CA 1
ATOM 621 C C . TYR A 1 81 ? -5.907 -0.060 -43.981 1.000 10.222 81 TYR A C 1
ATOM 622 O O . TYR A 1 81 ? -7.006 0.455 -44.013 1.000 12.386 81 TYR A O 1
ATOM 631 N N . SER A 1 82 ? -4.869 0.357 -44.715 1.000 10.826 82 SER A N 1
ATOM 632 C CA . SER A 1 82 ? -4.907 1.570 -45.537 1.000 11.071 82 SER A CA 1
ATOM 633 C C . SER A 1 82 ? -5.158 1.264 -47.011 1.000 11.702 82 SER A C 1
ATOM 634 O O . SER A 1 82 ? -5.060 2.172 -47.836 1.000 13.604 82 SER A O 1
ATOM 637 N N . SER A 1 83 ? -5.482 0.021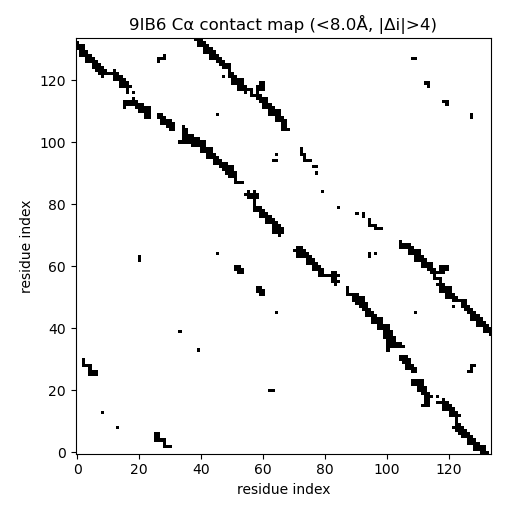 -47.352 1.000 12.324 83 SER A N 1
ATOM 638 C CA A SER A 1 83 ? -5.771 -0.432 -48.703 0.500 12.582 83 SER A CA 1
ATOM 639 C CA B SER A 1 83 ? -5.930 -0.241 -48.703 0.500 11.500 83 SER A CA 1
ATOM 640 C C . SER A 1 83 ? -7.080 -1.225 -48.643 1.000 12.173 83 SER A C 1
ATOM 641 O O . SER A 1 83 ? -7.348 -1.862 -47.605 1.000 12.378 83 SER A O 1
ATOM 646 N N . LYS A 1 84 ? -7.781 -1.353 -49.768 1.000 12.075 84 LYS A N 1
ATOM 647 C CA A LYS A 1 84 ? -9.007 -2.129 -49.779 0.700 11.915 84 LYS A CA 1
ATOM 648 C CA B LYS A 1 84 ? -9.013 -2.132 -49.793 0.300 12.279 84 LYS A CA 1
ATOM 649 C C . LYS A 1 84 ? -8.726 -3.620 -49.592 1.000 11.563 84 LYS A C 1
ATOM 650 O O . LYS A 1 84 ? -9.460 -4.311 -48.871 1.000 11.758 84 LYS A O 1
ATOM 661 N N . ILE A 1 85 ? -7.697 -4.130 -50.278 1.000 11.460 85 ILE A N 1
ATOM 662 C CA . ILE A 1 85 ? -7.328 -5.524 -50.207 1.000 11.539 85 ILE A CA 1
ATOM 663 C C . ILE A 1 85 ? -5.825 -5.579 -50.019 1.000 12.315 85 ILE A C 1
ATOM 664 O O . ILE A 1 85 ? -5.042 -5.682 -50.967 1.000 12.675 85 ILE A O 1
ATOM 669 N N . PRO A 1 86 ? -5.332 -5.507 -48.752 1.000 12.190 86 PRO A N 1
ATOM 670 C CA . PRO A 1 86 ? -3.887 -5.566 -48.521 1.000 12.564 86 PRO A CA 1
ATOM 671 C C . PRO A 1 86 ? -3.289 -6.860 -49.045 1.000 12.043 86 PRO A C 1
ATOM 672 O O . PRO A 1 86 ? -3.855 -7.921 -48.894 1.000 13.546 86 PRO A O 1
ATOM 676 N N . GLU A 1 87 ? -2.140 -6.770 -49.713 1.000 11.591 87 GLU A N 1
ATOM 677 C CA . GLU A 1 87 ? -1.559 -7.979 -50.263 1.000 11.964 87 GLU A CA 1
ATOM 678 C C . GLU A 1 87 ? -0.986 -8.905 -49.197 1.000 12.047 87 GLU A C 1
ATOM 679 O O . GLU A 1 87 ? -0.916 -10.101 -49.379 1.000 14.520 87 GLU A O 1
ATOM 685 N N . ASN A 1 88 ? -0.690 -8.339 -48.019 1.000 12.354 88 ASN A N 1
ATOM 686 C CA . ASN A 1 88 ? -0.331 -9.040 -46.812 1.000 12.762 88 ASN A CA 1
ATOM 687 C C . ASN A 1 88 ? -1.109 -8.392 -45.671 1.000 12.873 88 ASN A C 1
ATOM 688 O O . ASN A 1 88 ? -1.154 -7.165 -45.591 1.000 13.294 88 ASN A O 1
ATOM 693 N N . SER A 1 89 ? -1.798 -9.209 -44.852 1.000 13.328 89 SER A N 1
ATOM 694 C CA . SER A 1 89 ? -2.467 -8.660 -43.685 1.000 13.645 89 SER A CA 1
ATOM 695 C C . SER A 1 89 ? -1.444 -8.460 -42.584 1.000 12.008 89 SER A C 1
ATOM 696 O O . SER A 1 89 ? -1.200 -9.360 -41.763 1.000 14.346 89 SER A O 1
ATOM 699 N N . GLY A 1 90 ? -0.846 -7.299 -42.549 1.000 11.569 90 GLY A N 1
ATOM 700 C CA . GLY A 1 90 ? 0.253 -7.080 -41.629 1.000 11.697 90 GLY A CA 1
ATOM 701 C C .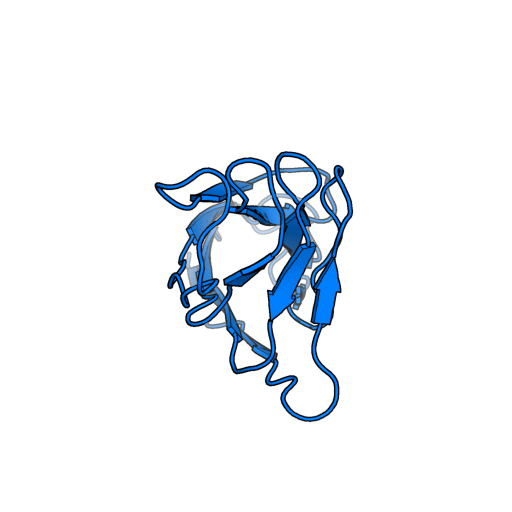 GLY A 1 90 ? -0.168 -7.104 -40.145 1.000 11.015 90 GLY A C 1
ATOM 702 O O . GLY A 1 90 ? -1.330 -6.903 -39.819 1.000 11.132 90 GLY A O 1
ATOM 703 N N . ARG A 1 91 ? 0.811 -7.351 -39.296 1.000 10.259 91 ARG A N 1
ATOM 704 C CA . ARG A 1 91 ? 0.549 -7.399 -37.860 1.000 10.548 91 ARG A CA 1
ATOM 705 C C . ARG A 1 91 ? 0.485 -5.974 -37.332 1.000 9.957 91 ARG A C 1
ATOM 706 O O . ARG A 1 91 ? 1.386 -5.175 -37.524 1.000 10.872 91 ARG A O 1
ATOM 714 N N . MET A 1 92 ? -0.619 -5.668 -36.608 1.000 10.380 92 MET A N 1
ATOM 715 C CA . MET A 1 92 ? -1.015 -4.325 -36.216 1.000 10.074 92 MET A CA 1
ATOM 716 C C . MET A 1 92 ? -1.157 -4.245 -34.684 1.000 10.659 92 MET A C 1
ATOM 717 O O . MET A 1 92 ? -2.233 -4.466 -34.152 1.000 11.582 92 MET A O 1
ATOM 722 N N . PRO A 1 93 ? -0.070 -3.954 -33.956 1.000 10.718 93 PRO A N 1
ATOM 723 C CA . PRO A 1 93 ? -0.124 -4.028 -32.476 1.000 10.296 93 PRO A CA 1
ATOM 724 C C . PRO A 1 93 ? -1.212 -3.127 -31.928 1.000 10.503 93 PRO A C 1
ATOM 725 O O . PRO A 1 93 ? -1.330 -1.948 -32.323 1.000 11.641 93 PRO A O 1
ATOM 729 N N . PHE A 1 94 ? -1.908 -3.640 -30.907 1.000 10.290 94 PHE A N 1
ATOM 730 C CA . PHE A 1 94 ? -3.079 -2.974 -30.363 1.000 10.506 94 PHE A CA 1
ATOM 731 C C . PHE A 1 94 ? -3.061 -3.049 -28.832 1.000 9.625 94 PHE A C 1
ATOM 732 O O . PHE A 1 94 ? -2.931 -4.164 -28.275 1.000 10.985 94 PHE A O 1
ATOM 740 N N . THR A 1 95 ? -3.278 -1.912 -28.189 1.000 9.684 95 THR A N 1
ATOM 741 C CA . THR A 1 95 ? -3.426 -1.878 -26.712 1.000 9.849 95 THR A CA 1
ATOM 742 C C . THR A 1 95 ? -4.587 -0.947 -26.394 1.000 10.076 95 THR A C 1
ATOM 743 O O . THR A 1 95 ? -4.850 0.020 -27.102 1.000 9.953 95 THR A O 1
ATOM 747 N N . LEU A 1 96 ? -5.280 -1.228 -25.273 1.000 10.268 96 LEU A N 1
ATOM 748 C CA . LEU A 1 96 ? -6.490 -0.520 -24.893 1.000 9.914 96 LEU A CA 1
ATOM 749 C C . LEU A 1 96 ? -6.502 -0.438 -23.347 1.000 10.266 96 LEU A C 1
ATOM 750 O O . LEU A 1 96 ? -6.247 -1.444 -22.688 1.000 10.962 96 LEU A O 1
ATOM 755 N N . VAL A 1 97 ? -6.750 0.752 -22.811 1.000 10.429 97 VAL A N 1
ATOM 756 C CA . VAL A 1 97 ? -6.700 0.963 -21.350 1.000 10.614 97 VAL A CA 1
ATOM 757 C C . VAL A 1 97 ? -8.030 1.530 -20.888 1.000 11.853 97 VAL A C 1
ATOM 758 O O . VAL A 1 97 ? -8.516 2.527 -21.428 1.000 14.653 97 VAL A O 1
ATOM 762 N N . ALA A 1 98 ? -8.586 0.943 -19.810 1.000 11.635 98 ALA A N 1
ATOM 763 C CA . ALA A 1 98 ? -9.888 1.295 -19.225 1.000 12.297 98 ALA A CA 1
ATOM 764 C C . ALA A 1 98 ? -9.730 1.436 -17.710 1.000 12.089 98 ALA A C 1
ATOM 765 O O . ALA A 1 98 ? -8.750 0.967 -17.127 1.000 11.748 98 ALA A O 1
ATOM 767 N N . ARG A 1 99 ? -10.744 2.038 -17.114 1.000 12.474 99 ARG A N 1
ATOM 768 C CA . ARG A 1 99 ? -10.826 2.166 -15.648 1.000 13.971 99 ARG A CA 1
ATOM 769 C C . ARG A 1 99 ? -12.201 1.708 -15.210 1.000 14.951 99 ARG A C 1
ATOM 770 O O . ARG A 1 99 ? -13.208 2.024 -15.858 1.000 19.101 99 ARG A O 1
ATOM 778 N N . TYR A 1 100 ? -12.244 1.045 -14.033 1.000 14.273 100 TYR A N 1
ATOM 779 C CA . TYR A 1 100 ? -13.532 0.680 -13.496 1.000 15.108 100 TYR A CA 1
ATOM 780 C C . TYR A 1 100 ? -13.504 0.768 -11.978 1.000 14.522 100 TYR A C 1
ATOM 781 O O . TYR A 1 100 ? -12.655 0.131 -11.326 1.000 15.213 100 TYR A O 1
ATOM 790 N N . SER A 1 101 ? -14.460 1.535 -11.428 1.000 16.004 101 SER A N 1
ATOM 791 C CA . SER A 1 101 ? -14.733 1.504 -9.996 1.000 16.182 101 SER A CA 1
ATOM 792 C C . SER A 1 101 ? -15.188 0.099 -9.649 1.000 15.215 101 SER A C 1
ATOM 793 O O . SER A 1 101 ? -15.993 -0.495 -10.355 1.000 18.291 101 SER A O 1
ATOM 796 N N . LEU A 1 102 ? -14.786 -0.389 -8.458 1.000 14.784 102 LEU A N 1
ATOM 797 C CA . LEU A 1 102 ? -15.212 -1.698 -7.984 1.000 14.529 102 LEU A CA 1
ATOM 798 C C . LEU A 1 102 ? -16.376 -1.596 -6.993 1.000 14.740 102 LEU A C 1
ATOM 799 O O . LEU A 1 102 ? -16.639 -2.559 -6.248 1.000 15.518 102 LEU A O 1
ATOM 804 N N . ALA A 1 103 ? -17.104 -0.477 -7.019 1.000 15.968 103 ALA A N 1
ATOM 805 C CA . ALA A 1 103 ? -18.260 -0.268 -6.136 1.000 17.405 103 ALA A CA 1
ATOM 806 C C . ALA A 1 103 ? -19.345 -1.317 -6.301 1.000 18.654 103 ALA A C 1
ATOM 807 O O . ALA A 1 103 ? -20.086 -1.628 -5.337 1.000 20.368 103 ALA A O 1
ATOM 809 N N . SER A 1 104 ? -19.568 -1.720 -7.545 1.000 17.917 104 SER A N 1
ATOM 810 C CA . SER A 1 104 ? -20.679 -2.593 -7.909 1.000 18.957 104 SER A CA 1
ATOM 811 C C . SER A 1 104 ? -20.363 -4.061 -7.636 1.000 17.297 104 SER A C 1
ATOM 812 O O . SER A 1 104 ? -19.273 -4.439 -7.204 1.000 18.310 104 SER A O 1
ATOM 815 N N . ASN A 1 105 ? -21.356 -4.902 -7.890 1.000 17.633 105 ASN A N 1
ATOM 816 C CA . ASN A 1 105 ? -21.227 -6.330 -7.722 1.000 16.455 105 ASN A CA 1
ATOM 817 C C . ASN A 1 105 ? -20.560 -6.984 -8.946 1.000 18.356 105 ASN A C 1
ATOM 818 O O . ASN A 1 105 ? -20.879 -8.085 -9.316 1.000 22.649 105 ASN A O 1
ATOM 823 N N . VAL A 1 106 ? -19.498 -6.405 -9.486 1.000 20.661 106 VAL A N 1
ATOM 824 C CA . VAL A 1 106 ? -18.743 -6.976 -10.601 1.000 20.664 106 VAL A CA 1
ATOM 825 C C . VAL A 1 106 ? -17.980 -8.247 -10.220 1.000 21.663 106 VAL A C 1
ATOM 826 O O . VAL A 1 106 ? -17.458 -8.365 -9.107 1.000 26.829 106 VAL A O 1
ATOM 830 N N . SER A 1 107 ? -17.963 -9.213 -11.128 1.000 20.794 107 SER A N 1
ATOM 831 C CA . SER A 1 107 ? -17.266 -10.472 -10.993 1.000 18.898 107 SER A CA 1
ATOM 832 C C . SER A 1 107 ? -16.129 -10.644 -12.010 1.000 16.656 107 SER A C 1
ATOM 833 O O . SER A 1 107 ? -15.087 -11.237 -11.720 1.000 16.046 107 SER A O 1
ATOM 836 N N . THR A 1 108 ? -16.349 -10.133 -13.229 1.000 16.770 108 THR A N 1
ATOM 837 C CA . THR A 1 108 ? -15.506 -10.412 -14.374 1.000 16.566 108 THR A CA 1
ATOM 838 C C . THR A 1 108 ? -15.312 -9.163 -15.212 1.000 14.069 108 THR A C 1
ATOM 839 O O . THR A 1 108 ? -16.271 -8.456 -15.505 1.000 15.560 108 THR A O 1
ATOM 843 N N . ILE A 1 109 ? -14.052 -8.938 -15.591 1.000 14.528 109 ILE A N 1
ATOM 844 C CA . ILE A 1 109 ? -13.672 -7.967 -16.587 1.000 14.801 109 ILE A CA 1
ATOM 845 C C . ILE A 1 109 ? -12.972 -8.728 -17.698 1.000 13.403 109 ILE A C 1
ATOM 846 O O . ILE A 1 109 ? -12.081 -9.519 -17.431 1.000 15.353 109 ILE A O 1
ATO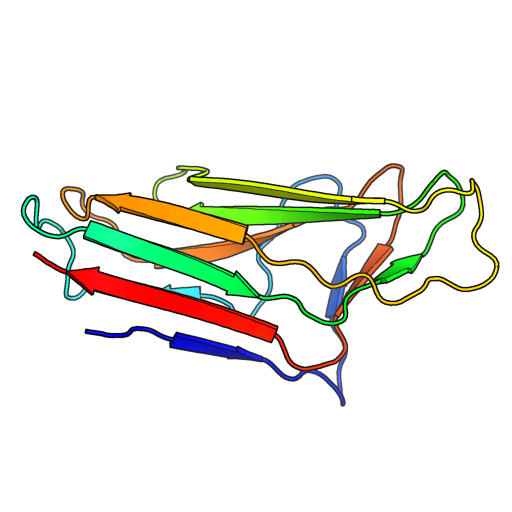M 851 N N . LYS A 1 110 ? -13.413 -8.533 -18.945 1.000 13.627 110 LYS A N 1
ATOM 852 C CA . LYS A 1 110 ? -12.949 -9.406 -20.002 1.000 13.486 110 LYS A CA 1
ATOM 853 C C . LYS A 1 110 ? -12.833 -8.664 -21.337 1.000 11.789 110 LYS A C 1
ATOM 854 O O . LYS A 1 110 ? -13.347 -7.563 -21.531 1.000 13.012 110 LYS A O 1
ATOM 860 N N . ALA A 1 111 ? -12.090 -9.315 -22.239 1.000 12.130 111 ALA A N 1
ATOM 861 C CA . ALA A 1 111 ? -11.874 -8.838 -23.585 1.000 11.821 111 ALA A CA 1
ATOM 862 C C . ALA A 1 111 ? -12.904 -9.412 -24.556 1.000 11.903 111 ALA A C 1
ATOM 863 O O . ALA A 1 111 ? -13.233 -10.598 -24.544 1.000 13.422 111 ALA A O 1
ATOM 865 N N . GLN A 1 112 ? -13.303 -8.531 -25.509 1.000 11.955 112 GLN A N 1
ATOM 866 C CA . GLN A 1 112 ? -14.123 -8.960 -26.620 1.000 12.337 112 GLN A CA 1
ATOM 867 C C . GLN A 1 112 ? -13.496 -8.430 -27.927 1.000 12.231 112 GLN A C 1
ATOM 868 O O . GLN A 1 112 ? -12.680 -7.513 -27.938 1.000 12.224 112 GLN A O 1
ATOM 874 N N . TRP A 1 113 ? -13.927 -9.035 -29.035 1.000 12.173 113 TRP A N 1
ATOM 875 C CA . TRP A 1 113 ? -13.525 -8.593 -30.375 1.000 11.921 113 TRP A CA 1
ATOM 876 C C . TRP A 1 113 ? -14.682 -8.739 -31.338 1.000 11.802 113 TRP A C 1
ATOM 877 O O . TRP A 1 113 ? -15.611 -9.497 -31.108 1.000 12.388 113 TRP A O 1
ATOM 888 N N . SER A 1 114 ? -14.558 -8.015 -32.468 1.000 12.056 114 SER A N 1
ATOM 889 C CA . SER A 1 114 ? -15.509 -8.095 -33.563 1.000 12.462 114 SER A CA 1
ATOM 890 C C . SER A 1 114 ? -14.797 -7.699 -34.854 1.000 12.240 114 SER A C 1
ATOM 891 O O . SER A 1 114 ? -13.713 -7.127 -34.839 1.000 11.975 114 SER A O 1
ATOM 894 N N . ASN A 1 115 ? -15.452 -8.019 -35.969 1.000 12.923 115 ASN A N 1
ATOM 895 C CA . ASN A 1 115 ? -14.872 -7.738 -37.281 1.000 12.780 115 ASN A CA 1
ATOM 896 C C . ASN A 1 115 ? -15.273 -6.352 -37.784 1.000 13.916 115 ASN A C 1
ATOM 897 O O . ASN A 1 115 ? -15.995 -5.581 -37.161 1.000 14.149 115 ASN A O 1
ATOM 902 N N . ILE A 1 116 ? -14.781 -6.052 -39.009 1.000 13.253 116 ILE A N 1
ATOM 903 C CA . ILE A 1 116 ? -15.115 -4.806 -39.664 1.000 14.120 116 ILE A CA 1
ATOM 904 C C . ILE A 1 116 ? -15.309 -5.144 -41.147 1.000 13.666 116 ILE A C 1
ATOM 905 O O . ILE A 1 116 ? -14.437 -5.781 -41.749 1.000 13.369 116 ILE A O 1
ATOM 910 N N . ARG A 1 117 ? -16.418 -4.710 -41.730 1.000 14.090 117 ARG A N 1
ATOM 911 C CA . ARG A 1 117 ? -16.667 -4.876 -43.160 1.000 14.046 117 ARG A CA 1
ATOM 912 C C . ARG A 1 117 ? -16.434 -6.322 -43.598 1.000 13.795 117 ARG A C 1
ATOM 913 O O . ARG A 1 117 ? -15.856 -6.587 -44.651 1.000 14.957 117 ARG A O 1
ATOM 921 N N . GLY A 1 118 ? -16.945 -7.277 -42.835 1.000 14.588 118 GLY A N 1
ATOM 922 C CA . GLY A 1 118 ? -16.859 -8.677 -43.200 1.000 14.431 118 GLY A CA 1
ATOM 923 C C . GLY A 1 118 ? -15.513 -9.345 -43.055 1.000 14.300 118 GLY A C 1
ATOM 924 O O . GLY A 1 118 ? -15.334 -10.482 -43.488 1.000 16.762 118 GLY A O 1
ATOM 925 N N . SER A 1 119 ? -14.561 -8.696 -42.381 1.000 13.480 119 SER A N 1
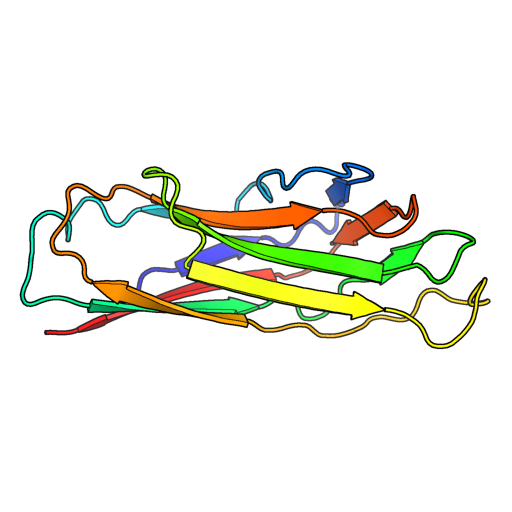ATOM 926 C CA . SER A 1 119 ? -13.237 -9.244 -42.161 1.000 12.829 119 SER A CA 1
ATOM 927 C C . SER A 1 119 ? -13.265 -10.470 -41.254 1.000 12.679 119 SER A C 1
ATOM 928 O O . SER A 1 119 ? -14.275 -10.767 -40.620 1.000 13.696 119 SER A O 1
ATOM 931 N N . THR A 1 120 ? -12.130 -11.157 -41.205 1.000 12.674 120 THR A N 1
ATOM 932 C CA . THR A 1 120 ? -11.856 -12.149 -40.169 1.000 13.353 120 THR A CA 1
ATOM 933 C C . THR A 1 120 ? -10.644 -11.646 -39.403 1.000 12.518 120 THR A C 1
ATOM 934 O O . THR A 1 120 ? -9.586 -11.364 -39.956 1.000 13.525 120 THR A O 1
ATOM 938 N N . VAL A 1 121 ? -10.800 -11.549 -38.065 1.000 11.727 121 VAL A N 1
ATOM 939 C CA . VAL A 1 121 ? -9.741 -11.097 -37.182 1.000 11.626 121 VAL A CA 1
ATOM 940 C C . VAL A 1 121 ? -9.048 -12.338 -36.633 1.000 11.697 121 VAL A C 1
ATOM 941 O O . VAL A 1 121 ? -9.715 -13.336 -36.387 1.000 12.709 121 VAL A O 1
ATOM 945 N N . HIS A 1 122 ? -7.718 -12.258 -36.456 1.000 11.334 122 HIS A N 1
ATOM 946 C CA . HIS A 1 122 ? -6.908 -13.406 -36.086 1.000 12.272 122 HIS A CA 1
ATOM 947 C C . HIS A 1 122 ? -5.960 -13.057 -34.938 1.000 11.610 122 HIS A C 1
ATOM 948 O O . HIS A 1 122 ? -5.331 -12.013 -34.961 1.000 12.122 122 HIS A O 1
ATOM 955 N N . ILE A 1 123 ? -5.813 -14.012 -33.993 1.000 12.138 123 ILE A N 1
ATOM 956 C CA . ILE A 1 123 ? -4.789 -14.007 -32.933 1.000 11.607 123 ILE A CA 1
ATOM 957 C C . ILE A 1 123 ? -4.142 -15.387 -32.939 1.000 11.905 123 ILE A C 1
ATOM 958 O O . ILE A 1 123 ? -4.853 -16.373 -32.799 1.000 13.964 123 ILE A O 1
ATOM 963 N N . ASP A 1 124 ? -2.816 -15.466 -33.113 1.000 12.244 124 ASP A N 1
ATOM 964 C CA . ASP A 1 124 ? -2.123 -16.737 -33.181 1.000 12.765 124 ASP A CA 1
ATOM 965 C C . ASP A 1 124 ? -0.867 -16.693 -32.319 1.000 13.189 124 ASP A C 1
ATOM 966 O O . ASP A 1 124 ? 0.047 -17.462 -32.515 1.000 14.316 124 ASP A O 1
ATOM 971 N N . SER A 1 125 ? -0.820 -15.775 -31.322 1.000 12.109 125 SER A N 1
ATOM 972 C CA . SER A 1 125 ? 0.360 -15.592 -30.508 1.000 12.193 125 SER A CA 1
ATOM 973 C C . SER A 1 125 ? -0.060 -14.832 -29.242 1.000 11.901 125 SER A C 1
ATOM 974 O O . SER A 1 125 ? -1.206 -14.481 -29.069 1.000 13.151 125 SER A O 1
ATOM 977 N N . TYR A 1 126 ? 0.955 -14.566 -28.409 1.000 11.393 126 TYR A N 1
ATOM 978 C CA A TYR A 1 126 ? 0.784 -14.003 -27.077 0.700 11.243 126 TYR A CA 1
ATOM 979 C CA B TYR A 1 126 ? 0.794 -13.999 -27.077 0.300 12.205 126 TYR A CA 1
ATOM 980 C C . TYR A 1 126 ? -0.126 -12.783 -27.085 1.000 11.298 126 TYR A C 1
ATOM 981 O O . TYR A 1 126 ? 0.027 -11.852 -27.897 1.000 11.125 126 TYR A O 1
ATOM 998 N N . ALA A 1 127 ? -1.038 -12.727 -26.106 1.000 11.160 127 ALA A N 1
ATOM 999 C CA . ALA A 1 127 ? -1.882 -11.591 -25.819 1.000 10.664 127 ALA A CA 1
ATOM 1000 C C . ALA A 1 127 ? -2.233 -11.638 -24.315 1.000 10.594 127 ALA A C 1
ATOM 1001 O O . ALA A 1 127 ? -2.229 -12.716 -23.725 1.000 12.338 127 ALA A O 1
ATOM 1003 N N . SER A 1 128 ? -2.576 -10.503 -23.732 1.000 10.603 128 SER A N 1
ATOM 1004 C CA . SER A 1 128 ? -2.845 -10.460 -22.286 1.000 10.964 128 SER A CA 1
ATOM 1005 C C . SER A 1 128 ? -3.914 -9.433 -21.951 1.000 10.834 128 SER A C 1
ATOM 1006 O O . SER A 1 128 ? -4.165 -8.460 -22.654 1.000 10.927 128 SER A O 1
ATOM 1009 N N . ILE A 1 129 ? -4.498 -9.646 -20.765 1.000 11.529 129 ILE A N 1
ATOM 1010 C CA . ILE A 1 129 ? -5.345 -8.641 -20.122 1.000 10.859 129 ILE A CA 1
ATOM 1011 C C . ILE A 1 129 ? -4.901 -8.578 -18.654 1.000 10.940 129 ILE A C 1
ATOM 1012 O O . ILE A 1 129 ? -4.610 -9.606 -18.047 1.000 11.613 129 ILE A O 1
ATOM 1017 N N . SER A 1 130 ? -4.845 -7.355 -18.132 1.000 10.831 130 SER A N 1
ATOM 1018 C CA . SER A 1 130 ? -4.325 -7.150 -16.792 1.000 11.576 130 SER A CA 1
ATOM 1019 C C . SER A 1 130 ? -5.011 -5.979 -16.141 1.000 11.859 130 SER A C 1
ATOM 1020 O O . SER A 1 130 ? -5.588 -5.116 -16.771 1.000 12.599 130 SER A O 1
ATOM 1023 N N . ALA A 1 131 ? -4.960 -5.998 -14.785 1.000 13.141 131 ALA A N 1
ATOM 1024 C CA . ALA A 1 131 ? -5.432 -4.871 -14.025 1.000 14.008 131 ALA A CA 1
ATOM 1025 C C . ALA A 1 131 ? -4.545 -4.638 -12.812 1.000 12.801 131 ALA A C 1
ATOM 1026 O O . ALA A 1 131 ? -4.054 -5.571 -12.154 1.000 13.763 131 ALA A O 1
ATOM 1028 N N . VAL A 1 132 ? -4.386 -3.353 -12.546 1.000 12.448 132 VAL A N 1
ATOM 1029 C CA . VAL A 1 132 ? -3.853 -2.875 -11.267 1.000 12.191 132 VAL A CA 1
ATOM 1030 C C . VAL A 1 132 ? -5.055 -2.423 -10.460 1.000 12.424 132 VAL A C 1
ATOM 1031 O O . VAL A 1 132 ? -5.825 -1.582 -10.883 1.000 13.462 132 VAL A O 1
ATOM 1035 N N . ILE A 1 133 ? -5.175 -2.966 -9.228 1.000 12.462 133 ILE A N 1
ATOM 1036 C CA . ILE A 1 133 ? -6.269 -2.631 -8.331 1.000 14.110 133 ILE A CA 1
ATOM 1037 C C . ILE A 1 133 ? -5.692 -1.844 -7.152 1.000 13.897 133 ILE A C 1
ATOM 1038 O O . ILE A 1 133 ? -4.727 -2.289 -6.535 1.000 16.154 133 ILE A O 1
ATOM 1043 N N . GLN A 1 134 ? -6.237 -0.654 -6.948 1.000 13.187 134 GLN A N 1
ATOM 1044 C CA . GLN A 1 134 ? -5.738 0.265 -5.931 1.000 14.985 134 GLN A CA 1
ATOM 1045 C C . GLN A 1 134 ? -6.874 0.959 -5.195 1.000 15.641 134 GLN A C 1
ATOM 1046 O O . GLN A 1 134 ? -7.982 1.086 -5.717 1.000 18.544 134 GLN A O 1
ATOM 1052 N N A CYS A 1 135 ? -6.540 1.452 -3.993 0.600 17.140 135 CYS A N 1
ATOM 1053 N N B CYS A 1 135 ? -6.605 1.416 -3.962 0.400 18.318 135 CYS A N 1
ATOM 1054 C CA A CYS A 1 135 ? -7.467 2.157 -3.102 0.600 15.659 135 CYS A CA 1
ATOM 1055 C CA B CYS A 1 135 ? -7.564 2.232 -3.213 0.400 19.130 135 CYS A CA 1
ATOM 1056 C C A CYS A 1 135 ? -7.571 3.668 -3.436 0.600 19.933 135 CYS A C 1
ATOM 1057 C C B CYS A 1 135 ? -7.759 3.598 -3.906 0.400 22.244 135 CYS A C 1
ATOM 1058 O O A CYS A 1 135 ? -6.502 4.242 -3.707 0.600 25.540 135 CYS A O 1
ATOM 1059 O O B CYS A 1 135 ? -6.780 4.010 -4.574 0.400 24.352 135 CYS A O 1
#

Nearest PDB structures (foldseek):
  6tid-assembly1_AAA  TM=9.633E-01  e=1.169E-19  Burkholderia cenocepacia J2315
  7oln-assembly1_AAA  TM=9.499E-01  e=1.532E-19  Burkholderia cenocepacia J2315
  6a3v-assembly10_S  TM=5.247E-01  e=3.766E-04  Homo sapiens
  7sgm-assembly1_A  TM=5.055E-01  e=3.075E-04  Homo sapiens
  6a3v-assembly8_O  TM=5.468E-01  e=2.186E-03  Homo sapiens

Secondary structure (DSSP, 8-state):
-EEEEEE--SSS-EEE--SS-EEEEEEEEE-GGG-S-TT-EEEEEEEE-S-EEE-SSS-EEEEEEEETTS-EEEEEEEE-SSSS-SS-----EEEEEEEES-S---EEEEEEEESTT-EEEE-S-EEEEEEEE-

Organism: Photorhabdus laumondii subsp. laumondii (strain DSM 15139 / CIP 105565 / TT01) (NCBI:txid243265)

InterPro domains:
  IPR048921 Bc2l-C, N-terminal domain [PF21592] (12-132)

B-factor: mean 17.19, std 7.11, range [8.67, 57.96]